Protein AF-A0A1F8T4K2-F1 (afdb_monomer)

pLDDT: mean 75.84, std 14.77, range [45.66, 96.44]

Solvent-accessible surface area (backbone atoms only — not comparable to full-atom values): 7819 Å² total; per-residue (Å²): 141,81,76,82,74,80,70,77,78,83,72,84,69,81,72,72,48,73,66,56,53,50,51,51,52,51,52,52,52,51,51,50,54,52,50,51,51,51,53,49,46,33,67,75,68,34,52,46,78,52,61,91,48,87,60,52,29,33,38,39,30,56,41,80,50,95,60,38,30,32,38,39,39,36,41,31,33,68,70,41,58,43,100,84,69,46,78,31,24,34,37,33,40,36,41,69,54,63,86,38,63,84,67,87,86,70,71,47,73,51,24,53,33,64,48,95,88,50,103,46,82,50,88,49,69,74,85,71,80,66,134

Mean predicted aligned error: 13.35 Å

Foldseek 3Di:
DDDPPPPPPDPPPPPCPPVNVVVVVVVVVVVVVVVVVVVVCQVVVQKDWDDPDPPFIWIKGFDDDPQWTWIKIKGKDQPDADPVRHRQKIKIKIDTDTPGHPDDDDIDIFMFGDDPPDPDGDGDDSVPSDD

Structure (mmCIF, N/CA/C/O backbone):
data_AF-A0A1F8T4K2-F1
#
_entry.id   AF-A0A1F8T4K2-F1
#
loop_
_atom_site.group_PDB
_atom_site.id
_atom_site.type_symbol
_atom_site.label_atom_id
_atom_site.label_alt_id
_atom_site.label_comp_id
_atom_site.label_asym_id
_atom_site.label_entity_id
_atom_site.label_seq_id
_atom_site.pdbx_PDB_ins_code
_atom_site.Cartn_x
_atom_site.Cartn_y
_atom_site.Cartn_z
_atom_site.occupancy
_atom_site.B_iso_or_equiv
_atom_site.auth_seq_id
_atom_site.auth_comp_id
_atom_site.auth_asym_id
_atom_site.auth_atom_id
_atom_site.pdbx_PDB_model_num
ATOM 1 N N . MET A 1 1 ? -5.422 -20.696 61.625 1.00 45.66 1 MET A N 1
ATOM 2 C CA . MET A 1 1 ? -4.119 -20.008 61.568 1.00 45.66 1 MET A CA 1
ATOM 3 C C . MET A 1 1 ? -3.795 -19.863 60.093 1.00 45.66 1 MET A C 1
ATOM 5 O O . MET A 1 1 ? -3.353 -20.820 59.480 1.00 45.66 1 MET A O 1
ATOM 9 N N . THR A 1 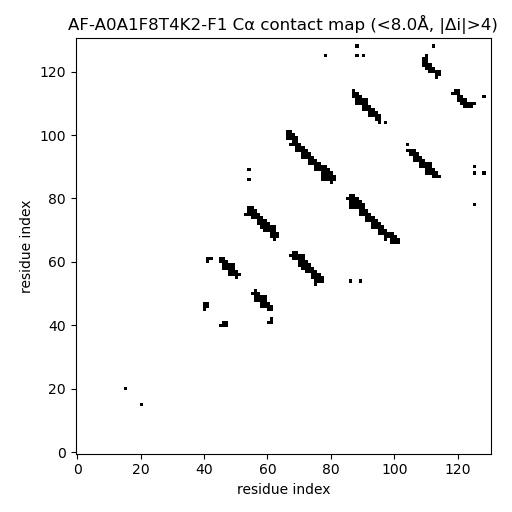2 ? -4.242 -18.762 59.494 1.00 59.19 2 THR A N 1
ATOM 10 C CA . THR A 1 2 ? -4.303 -18.563 58.038 1.00 59.19 2 THR A CA 1
ATOM 11 C C . THR A 1 2 ? -3.180 -17.624 57.610 1.00 59.19 2 THR A C 1
ATOM 13 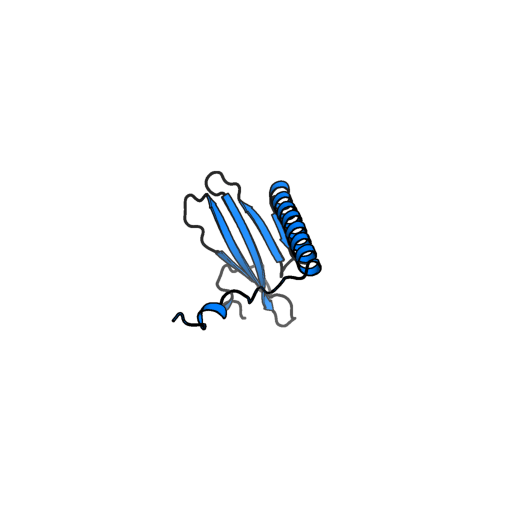O O . THR A 1 2 ? -2.933 -16.610 58.259 1.00 59.19 2 THR A O 1
ATOM 16 N N . ASP A 1 3 ? -2.482 -18.037 56.560 1.00 53.00 3 ASP A N 1
ATOM 17 C CA . ASP A 1 3 ? -1.195 -17.544 56.074 1.00 53.00 3 ASP A CA 1
ATOM 18 C C . ASP A 1 3 ? -1.285 -16.112 55.483 1.00 53.00 3 ASP A C 1
ATOM 20 O O . ASP A 1 3 ? -2.147 -15.862 54.635 1.00 53.00 3 ASP A O 1
ATOM 24 N N . PRO A 1 4 ? -0.438 -15.148 55.898 1.00 57.34 4 PRO A N 1
ATOM 25 C CA . PRO A 1 4 ? -0.463 -13.766 55.399 1.00 57.34 4 PRO A CA 1
ATOM 26 C C . PRO A 1 4 ? 0.152 -13.578 53.994 1.00 57.34 4 PRO A C 1
ATOM 28 O O . PRO A 1 4 ? 0.188 -12.456 53.487 1.00 57.34 4 PRO A O 1
ATOM 31 N N . SER A 1 5 ? 0.620 -14.642 53.338 1.00 56.25 5 SER A N 1
ATOM 32 C CA . SER A 1 5 ? 1.314 -14.574 52.039 1.00 56.25 5 SER A CA 1
ATOM 33 C C . SER A 1 5 ? 0.409 -14.352 50.812 1.00 56.25 5 SER A C 1
ATOM 35 O O . SER A 1 5 ? 0.910 -13.984 49.753 1.00 56.25 5 SER A O 1
ATOM 37 N N . ALA A 1 6 ? -0.91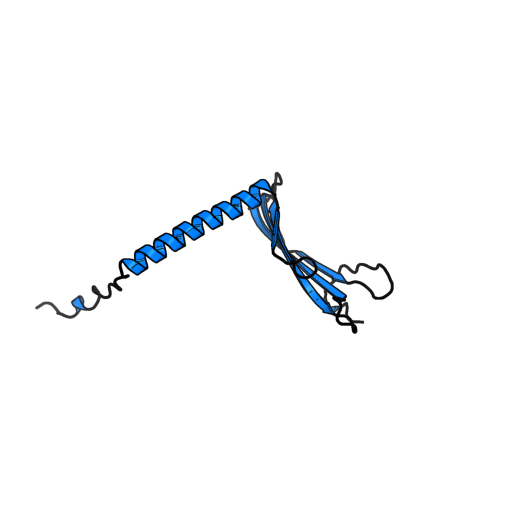9 -14.460 50.940 1.00 52.12 6 ALA A N 1
ATOM 38 C CA . ALA A 1 6 ? -1.857 -14.269 49.821 1.00 52.12 6 ALA A CA 1
ATOM 39 C C . ALA A 1 6 ? -2.136 -12.793 49.448 1.00 52.12 6 ALA A C 1
ATOM 41 O O . ALA A 1 6 ? -2.923 -12.521 48.542 1.00 52.12 6 ALA A O 1
ATOM 42 N N . GLN A 1 7 ? -1.533 -11.819 50.141 1.00 50.00 7 GLN A N 1
ATOM 43 C CA . GLN A 1 7 ? -1.790 -10.391 49.890 1.00 50.00 7 GLN A CA 1
ATOM 44 C C . GLN A 1 7 ? -0.817 -9.718 48.908 1.00 50.00 7 GLN A C 1
ATOM 46 O O . GLN A 1 7 ? -1.004 -8.541 48.594 1.00 50.00 7 GLN A O 1
ATOM 51 N N . SER A 1 8 ? 0.194 -10.422 48.386 1.00 49.56 8 SER A N 1
ATOM 52 C CA . SER A 1 8 ? 1.188 -9.803 47.493 1.00 49.56 8 SER A CA 1
ATOM 53 C C . SER A 1 8 ? 0.740 -9.667 46.029 1.00 49.56 8 SER A C 1
ATOM 55 O O . SER A 1 8 ? 1.345 -8.891 45.293 1.00 49.56 8 SER A O 1
ATOM 57 N N . GLU A 1 9 ? -0.338 -10.333 45.598 1.00 48.19 9 GLU A N 1
ATOM 58 C CA . GLU A 1 9 ? -0.662 -10.451 44.162 1.00 48.19 9 GLU A CA 1
ATOM 59 C C . GLU A 1 9 ? -1.698 -9.433 43.633 1.00 48.19 9 GLU A C 1
ATOM 61 O O . GLU A 1 9 ? -1.815 -9.222 42.430 1.00 48.19 9 GLU A O 1
ATOM 66 N N . VAL A 1 10 ? -2.447 -8.738 44.500 1.00 54.75 10 VAL A N 1
ATOM 67 C CA . VAL A 1 10 ? -3.661 -8.000 44.070 1.00 54.75 10 VAL A CA 1
ATOM 68 C C . VAL A 1 10 ? -3.426 -6.513 43.740 1.00 54.75 10 VAL A C 1
ATOM 70 O O . VAL A 1 10 ? -4.321 -5.845 43.216 1.00 54.75 10 VAL A O 1
ATOM 73 N N . ARG A 1 11 ? -2.245 -5.932 44.006 1.00 50.28 11 ARG A N 1
ATOM 74 C CA . ARG A 1 11 ? -2.097 -4.458 43.986 1.00 50.28 11 ARG A CA 1
ATOM 75 C C . ARG A 1 11 ? -0.943 -3.879 43.175 1.00 50.28 11 ARG A C 1
ATOM 77 O O . ARG A 1 11 ? -0.535 -2.755 43.439 1.00 50.28 11 ARG A O 1
ATOM 84 N N . GLN A 1 12 ? -0.517 -4.538 42.104 1.00 52.72 12 GLN A N 1
ATOM 85 C CA . GLN A 1 12 ? 0.106 -3.821 40.983 1.00 52.72 12 GLN A CA 1
ATOM 86 C C . GLN A 1 12 ? -0.971 -3.358 39.993 1.00 52.72 12 GLN A C 1
ATOM 88 O O . GLN A 1 12 ? -0.980 -3.700 38.816 1.00 52.72 12 GLN A O 1
ATOM 93 N N . ARG A 1 13 ? -1.901 -2.517 40.470 1.00 54.31 13 ARG A N 1
ATOM 94 C CA . ARG A 1 13 ? -2.616 -1.609 39.567 1.00 54.31 13 ARG A CA 1
ATOM 95 C C . ARG A 1 13 ? -1.599 -0.561 39.144 1.00 54.31 13 ARG A C 1
ATOM 97 O O . ARG A 1 13 ? -1.414 0.429 39.847 1.00 54.31 13 ARG A O 1
ATOM 104 N N . ALA A 1 14 ? -0.929 -0.791 38.018 1.00 59.38 14 ALA A N 1
ATOM 105 C CA . ALA A 1 14 ? -0.301 0.281 37.263 1.00 59.38 14 ALA A CA 1
ATOM 106 C C . ALA A 1 14 ? -1.418 1.272 36.897 1.00 59.38 14 ALA A C 1
ATOM 108 O O . ALA A 1 14 ? -2.142 1.095 35.920 1.00 59.38 14 ALA A O 1
ATOM 109 N N . GLY A 1 15 ? -1.662 2.236 37.784 1.00 60.75 15 GLY A N 1
ATOM 110 C CA . GLY A 1 15 ? -2.692 3.244 37.618 1.00 60.75 15 GLY A CA 1
ATOM 111 C C . GLY A 1 15 ? -2.285 4.136 36.464 1.00 60.75 15 GLY A C 1
ATOM 112 O O . GLY A 1 15 ? -1.465 5.033 36.636 1.00 60.75 15 GLY A O 1
ATOM 113 N N . ILE A 1 16 ? -2.833 3.861 35.283 1.00 66.06 16 ILE A N 1
ATOM 114 C CA . ILE A 1 16 ? -2.773 4.774 34.148 1.00 66.06 16 ILE A CA 1
ATOM 115 C C . ILE A 1 16 ? -3.309 6.112 34.660 1.00 66.06 16 ILE A C 1
ATOM 117 O O . ILE A 1 16 ? -4.442 6.186 35.142 1.00 66.06 16 ILE A O 1
ATOM 121 N N . SER A 1 17 ? -2.476 7.154 34.634 1.00 80.25 17 SER A N 1
ATOM 122 C CA . SER A 1 17 ? -2.915 8.479 35.058 1.00 80.25 17 SER A CA 1
ATOM 123 C C . SER A 1 17 ? -4.116 8.904 34.198 1.00 80.25 17 SER A C 1
ATOM 125 O O . SER A 1 17 ? -4.169 8.566 33.012 1.00 80.25 17 SER A O 1
ATOM 127 N N . PRO A 1 18 ? -5.094 9.646 34.744 1.00 78.62 18 PRO A N 1
ATOM 128 C CA . PRO A 1 18 ? -6.271 10.069 33.978 1.00 78.62 18 PRO A CA 1
ATOM 129 C C . PRO A 1 18 ? -5.890 10.832 32.697 1.00 78.62 18 PRO A C 1
ATOM 131 O O . PRO A 1 18 ? -6.566 10.723 31.676 1.00 78.62 18 PRO A O 1
ATOM 134 N N . PHE A 1 19 ? -4.752 11.531 32.718 1.00 80.56 19 PHE A N 1
ATOM 135 C CA . PHE A 1 19 ? -4.180 12.187 31.547 1.00 80.56 19 PHE A CA 1
ATOM 136 C C . PHE A 1 19 ? -3.699 11.192 30.478 1.00 80.56 19 PHE A C 1
ATOM 138 O O . PHE A 1 19 ? -4.017 11.354 29.302 1.00 80.56 19 PHE A O 1
ATOM 145 N N . ALA A 1 20 ? -2.992 10.128 30.876 1.00 85.12 20 ALA A N 1
ATOM 146 C CA . ALA A 1 20 ? -2.565 9.075 29.957 1.00 85.12 20 ALA A CA 1
ATOM 147 C C . ALA A 1 20 ? -3.761 8.319 29.354 1.00 85.12 20 ALA A C 1
ATOM 149 O O . ALA A 1 20 ? -3.760 8.031 28.161 1.00 85.12 20 ALA A O 1
ATOM 150 N N . GLY A 1 21 ? -4.816 8.067 30.137 1.00 87.50 21 GLY A N 1
ATOM 151 C CA . GLY A 1 21 ? -6.046 7.443 29.633 1.00 87.50 21 GLY A CA 1
ATOM 152 C C . GLY A 1 21 ? -6.771 8.300 28.588 1.00 87.50 21 GLY A C 1
ATOM 153 O O . GLY A 1 21 ? -7.223 7.783 27.562 1.00 87.50 21 GLY A O 1
ATOM 154 N N . CYS A 1 22 ? -6.828 9.618 28.810 1.00 92.25 22 CYS A N 1
ATOM 155 C CA . CYS A 1 22 ? -7.396 10.570 27.854 1.00 92.25 22 CYS A CA 1
ATOM 156 C C . CYS A 1 22 ? -6.586 10.613 26.550 1.00 92.25 22 CYS A C 1
ATOM 158 O O . CYS A 1 22 ? -7.152 10.470 25.466 1.00 92.25 22 CYS A O 1
ATOM 160 N N . LEU A 1 23 ? -5.256 10.719 26.654 1.00 94.19 23 LEU A N 1
ATOM 161 C CA . LEU A 1 23 ? -4.363 10.724 25.495 1.00 94.19 23 LEU A CA 1
ATOM 162 C C . LEU A 1 23 ? -4.509 9.440 24.668 1.00 94.19 23 LEU A C 1
ATOM 164 O O . LEU A 1 23 ? -4.655 9.510 23.451 1.00 94.19 23 LEU A O 1
ATOM 168 N N . ILE A 1 24 ? -4.518 8.273 25.319 1.00 93.44 24 ILE A N 1
ATOM 169 C CA . ILE A 1 24 ? -4.674 6.979 24.640 1.00 93.44 24 ILE A CA 1
ATOM 170 C C . ILE A 1 24 ? -6.017 6.918 23.908 1.00 93.44 24 ILE A C 1
ATOM 172 O O . ILE A 1 24 ? -6.056 6.543 22.739 1.00 93.44 24 ILE A O 1
ATOM 176 N N . SER A 1 25 ? -7.107 7.334 24.556 1.00 92.88 25 SER A N 1
ATOM 177 C CA . SER A 1 25 ? -8.440 7.336 23.938 1.00 92.88 25 SER A CA 1
ATOM 178 C C . SER A 1 25 ? -8.494 8.248 22.710 1.00 92.88 25 SER A C 1
ATOM 180 O O . SER A 1 25 ? -9.063 7.878 21.683 1.00 92.88 25 SER A O 1
ATOM 182 N N . LEU A 1 26 ? -7.854 9.417 22.789 1.00 95.50 26 LEU A N 1
ATOM 183 C CA . LEU A 1 26 ? -7.788 10.372 21.686 1.00 95.50 26 LEU A CA 1
ATOM 184 C C . LEU A 1 26 ? -6.946 9.829 20.524 1.00 95.50 26 LEU A C 1
ATOM 186 O O . LEU A 1 26 ? -7.365 9.923 19.373 1.00 95.50 26 LEU A O 1
ATOM 190 N N . LEU A 1 27 ? -5.809 9.191 20.818 1.00 95.69 27 LEU A N 1
ATOM 191 C CA . LEU A 1 27 ? -4.970 8.538 19.811 1.00 95.69 27 LEU A CA 1
ATOM 192 C C . LEU A 1 27 ? -5.702 7.387 19.115 1.00 95.69 27 LEU A C 1
ATOM 194 O O . LEU A 1 27 ? -5.647 7.286 17.892 1.00 95.69 27 LEU A O 1
ATOM 198 N N . ILE A 1 28 ? -6.423 6.555 19.870 1.00 95.69 28 ILE A N 1
ATOM 199 C CA . ILE A 1 28 ? -7.219 5.454 19.312 1.00 95.69 28 ILE A CA 1
ATOM 200 C C . ILE A 1 28 ? -8.340 6.003 18.424 1.00 95.69 28 ILE A C 1
ATOM 202 O O . ILE A 1 28 ? -8.522 5.526 17.303 1.00 95.69 28 ILE A O 1
ATOM 206 N N . GLY A 1 29 ? -9.061 7.030 18.885 1.00 95.56 29 GLY A N 1
ATOM 207 C CA . GLY A 1 29 ? -10.117 7.672 18.101 1.00 95.56 29 GLY A CA 1
ATOM 208 C C . GLY A 1 29 ? -9.586 8.282 16.803 1.00 95.56 29 GLY A C 1
ATOM 209 O O . GLY A 1 29 ? -10.125 8.018 15.726 1.00 95.56 29 GLY A O 1
ATOM 210 N N . ALA A 1 30 ? -8.487 9.033 16.884 1.00 95.12 30 ALA A N 1
ATOM 211 C CA . ALA A 1 30 ? -7.836 9.627 15.720 1.00 95.12 30 ALA A CA 1
ATOM 212 C C . ALA A 1 30 ? -7.345 8.561 14.726 1.00 95.12 30 ALA A C 1
ATOM 214 O O . ALA A 1 30 ? -7.575 8.692 13.523 1.00 95.12 30 ALA A O 1
ATOM 215 N N . ALA A 1 31 ? -6.733 7.478 15.217 1.00 94.75 31 ALA A N 1
ATOM 216 C CA . ALA A 1 31 ? -6.296 6.359 14.385 1.00 94.75 31 ALA A CA 1
ATOM 217 C C . ALA A 1 31 ? -7.476 5.661 13.688 1.00 94.75 31 ALA A C 1
ATOM 219 O O . ALA A 1 31 ? -7.381 5.325 12.507 1.00 94.75 31 ALA A O 1
ATOM 220 N N . GLY A 1 32 ? -8.605 5.491 14.384 1.00 96.44 32 GLY A N 1
ATOM 221 C CA . GLY A 1 32 ? -9.825 4.917 13.815 1.00 96.44 32 GLY A CA 1
ATOM 222 C C . GLY A 1 32 ? -10.396 5.759 12.672 1.00 96.44 32 GLY A C 1
ATOM 223 O O . GLY A 1 32 ? -10.661 5.233 11.591 1.00 96.44 32 GLY A O 1
ATOM 224 N N . VAL A 1 33 ? -10.520 7.075 12.876 1.00 95.31 33 VAL A N 1
ATOM 225 C CA . VAL A 1 33 ? -10.994 8.007 11.835 1.00 95.31 33 VAL A CA 1
ATOM 226 C C . VAL A 1 33 ? -10.041 8.030 10.639 1.00 95.31 33 VAL A C 1
ATOM 228 O O . VAL A 1 33 ? -10.494 7.978 9.494 1.00 95.31 33 VAL A O 1
ATOM 231 N N . ALA A 1 34 ? -8.729 8.051 10.883 1.00 92.44 34 ALA A N 1
ATOM 232 C CA . ALA A 1 34 ? -7.730 7.992 9.820 1.00 92.44 34 ALA A CA 1
ATOM 233 C C . ALA A 1 34 ? -7.845 6.693 9.005 1.00 92.44 34 ALA A C 1
ATOM 235 O O . ALA A 1 34 ? -7.858 6.736 7.775 1.00 92.44 34 ALA A O 1
ATOM 236 N N . CYS A 1 35 ? -7.997 5.549 9.679 1.00 90.50 35 CYS A N 1
ATOM 237 C CA . CYS A 1 35 ? -8.177 4.251 9.034 1.00 90.50 35 CYS A CA 1
ATOM 238 C C . CYS A 1 35 ? -9.436 4.226 8.153 1.00 90.50 35 CYS A C 1
ATOM 240 O O . CYS A 1 35 ? -9.365 3.855 6.980 1.00 90.50 35 CYS A O 1
ATOM 242 N N . LEU A 1 36 ? -10.569 4.710 8.676 1.00 91.81 36 LEU A N 1
ATOM 243 C CA . LEU A 1 36 ? -11.814 4.820 7.912 1.00 91.81 36 LEU A CA 1
ATOM 244 C C . LEU A 1 36 ? -11.639 5.709 6.671 1.00 91.81 36 LEU A C 1
ATOM 246 O O . LEU A 1 36 ? -12.097 5.356 5.585 1.00 91.81 36 LEU A O 1
ATOM 250 N N . GLY A 1 37 ? -10.936 6.835 6.817 1.00 89.06 37 GLY A N 1
ATOM 251 C CA . GLY A 1 37 ? -10.622 7.734 5.709 1.00 89.06 37 GLY A CA 1
ATOM 252 C C . GLY A 1 37 ? -9.810 7.051 4.607 1.00 89.06 37 GLY A C 1
ATOM 253 O O . GLY A 1 37 ? -10.140 7.189 3.429 1.00 89.06 37 GLY A O 1
ATOM 254 N N . VAL A 1 38 ? -8.792 6.267 4.971 1.00 85.75 38 VAL A N 1
ATOM 255 C CA . VAL A 1 38 ? -7.975 5.504 4.010 1.00 85.75 38 VAL A CA 1
ATOM 256 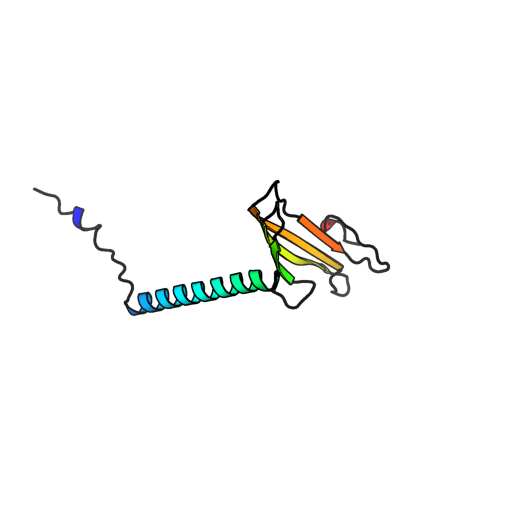C C . VAL A 1 38 ? -8.814 4.457 3.275 1.00 85.75 38 VAL A C 1
ATOM 258 O O . VAL A 1 38 ? -8.748 4.372 2.048 1.00 85.75 38 VAL A O 1
ATOM 261 N N . VAL A 1 39 ? -9.641 3.697 3.997 1.00 84.75 39 VAL A N 1
ATOM 262 C CA . VAL A 1 39 ? -10.531 2.685 3.399 1.00 84.75 39 VAL A CA 1
ATOM 263 C C . VAL A 1 39 ? -11.528 3.329 2.435 1.00 84.75 39 VAL A C 1
ATOM 265 O O . VAL A 1 39 ? -11.750 2.817 1.334 1.00 84.75 39 VAL A O 1
ATOM 268 N N . LEU A 1 40 ? -12.097 4.478 2.803 1.00 86.38 40 LEU A N 1
ATOM 269 C CA . LEU A 1 40 ? -13.011 5.217 1.937 1.00 86.38 40 LEU A CA 1
ATOM 270 C C . LEU A 1 40 ? -12.306 5.709 0.665 1.00 86.38 40 LEU A C 1
ATOM 272 O O . LEU A 1 40 ? -12.850 5.557 -0.427 1.00 86.38 40 LEU A O 1
ATOM 276 N N . GLN A 1 41 ? -11.084 6.237 0.777 1.00 83.25 41 GLN A N 1
ATOM 277 C CA . GLN A 1 41 ? -10.289 6.655 -0.384 1.00 83.25 41 GLN A CA 1
ATOM 278 C C . GLN A 1 41 ? -9.980 5.480 -1.319 1.00 83.25 41 GLN A C 1
ATOM 280 O O . GLN A 1 41 ? -10.182 5.607 -2.526 1.00 83.25 41 GLN A O 1
ATOM 285 N N . LEU A 1 42 ? -9.574 4.324 -0.777 1.00 83.44 42 LEU A N 1
ATOM 286 C CA . LEU A 1 42 ? -9.379 3.091 -1.556 1.00 83.44 42 LEU A CA 1
ATOM 287 C C . LEU A 1 42 ? -10.662 2.662 -2.267 1.00 83.44 42 LEU A C 1
ATOM 289 O O . LEU A 1 42 ? -10.626 2.245 -3.422 1.00 83.44 42 LEU A O 1
ATOM 293 N N . THR A 1 43 ? -11.803 2.791 -1.594 1.00 79.62 43 THR A N 1
ATOM 294 C CA . THR A 1 43 ? -13.098 2.404 -2.158 1.00 79.62 43 THR A CA 1
ATOM 295 C C . THR A 1 43 ? -13.506 3.329 -3.305 1.00 79.62 43 THR A C 1
ATOM 297 O O . THR A 1 43 ? -13.936 2.842 -4.352 1.00 79.62 43 THR A O 1
ATOM 300 N N . LEU A 1 44 ? -13.333 4.645 -3.140 1.00 82.12 44 LEU A N 1
ATOM 301 C CA . LEU A 1 44 ? -13.733 5.652 -4.127 1.00 82.12 44 LEU A CA 1
ATOM 302 C C . LEU A 1 44 ? -12.790 5.715 -5.333 1.00 82.12 44 LEU A C 1
ATOM 304 O O . LEU A 1 44 ? -13.258 5.732 -6.468 1.00 82.12 44 LEU A O 1
ATOM 308 N N . ARG A 1 45 ? -11.474 5.759 -5.100 1.00 83.06 45 ARG A N 1
ATOM 309 C CA . ARG A 1 45 ? -10.471 5.912 -6.169 1.00 83.06 45 ARG A CA 1
ATOM 310 C C . ARG A 1 45 ? -10.075 4.580 -6.794 1.00 83.06 45 ARG A C 1
ATOM 312 O O . ARG A 1 45 ? -9.724 4.536 -7.963 1.00 83.06 45 ARG A O 1
ATOM 319 N N . GLY A 1 46 ? -10.169 3.490 -6.038 1.00 79.38 46 GLY A N 1
ATOM 320 C CA . GLY A 1 46 ? -9.702 2.172 -6.457 1.00 79.38 46 GLY A CA 1
ATOM 321 C C . GLY A 1 46 ? -8.212 1.957 -6.202 1.00 79.38 46 GLY A C 1
ATOM 322 O O . GLY A 1 46 ? -7.826 0.819 -5.956 1.00 79.38 46 GLY A O 1
ATOM 323 N N . ASP A 1 47 ? -7.391 3.011 -6.181 1.00 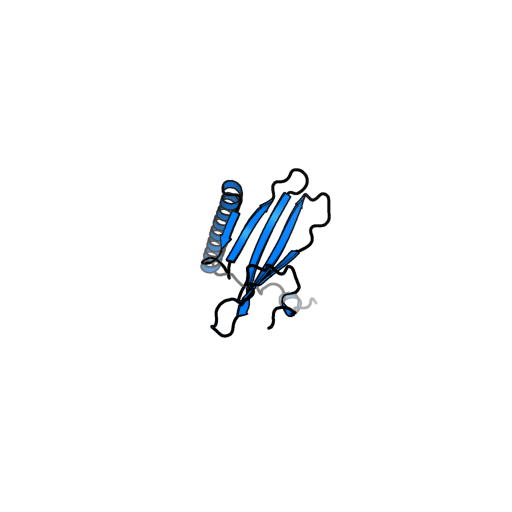83.19 47 ASP A N 1
ATOM 324 C CA . ASP A 1 47 ? -5.962 2.932 -5.893 1.00 83.19 47 ASP A CA 1
ATOM 325 C C . ASP A 1 47 ? -5.399 4.130 -5.105 1.00 83.19 47 ASP A C 1
ATOM 327 O O . ASP A 1 47 ? -5.928 5.243 -5.092 1.00 83.19 47 ASP A O 1
ATOM 331 N N . ILE A 1 48 ? -4.312 3.859 -4.384 1.00 82.94 48 ILE A N 1
ATOM 332 C CA . ILE A 1 48 ? -3.515 4.804 -3.608 1.00 82.94 48 ILE A CA 1
ATOM 333 C C . ILE A 1 48 ? -2.049 4.586 -3.970 1.00 82.94 48 ILE A C 1
ATOM 335 O O . ILE A 1 48 ? -1.534 3.471 -3.886 1.00 82.94 48 ILE A O 1
ATOM 339 N N . TYR A 1 49 ? -1.366 5.676 -4.307 1.00 81.19 49 TYR A N 1
ATOM 340 C CA . TYR A 1 49 ? 0.072 5.700 -4.537 1.00 81.19 49 TYR A CA 1
ATOM 341 C C . TYR A 1 49 ? 0.770 6.364 -3.350 1.00 81.19 49 TYR A C 1
ATOM 343 O O . TYR A 1 49 ? 0.393 7.445 -2.895 1.00 81.19 49 TYR A O 1
ATOM 351 N N . LEU A 1 50 ? 1.781 5.684 -2.833 1.00 79.44 50 LEU A N 1
ATOM 352 C CA . LEU A 1 50 ? 2.636 6.076 -1.725 1.00 79.44 50 LEU A CA 1
ATOM 353 C C . LEU A 1 50 ? 4.068 6.138 -2.269 1.00 79.44 50 LEU A C 1
ATOM 355 O O . LEU A 1 50 ? 4.728 5.113 -2.437 1.00 79.44 50 LEU A O 1
ATOM 359 N N . GLY A 1 51 ? 4.557 7.338 -2.576 1.00 73.12 51 GLY A N 1
ATOM 360 C CA . GLY A 1 51 ? 5.902 7.527 -3.124 1.00 73.12 51 GLY A CA 1
ATOM 361 C C . GLY A 1 51 ? 6.054 8.845 -3.873 1.00 73.12 51 GLY A C 1
ATOM 362 O O . GLY A 1 51 ? 5.085 9.572 -4.075 1.00 73.12 51 GLY A O 1
ATOM 363 N N . ARG A 1 52 ? 7.290 9.164 -4.276 1.00 66.12 52 ARG A N 1
ATOM 364 C CA . ARG A 1 52 ? 7.611 10.348 -5.101 1.00 66.12 52 ARG A CA 1
ATOM 365 C C . ARG A 1 52 ? 7.719 10.008 -6.599 1.00 66.12 52 ARG A C 1
ATOM 367 O O . ARG A 1 52 ? 8.361 10.746 -7.337 1.00 66.12 52 ARG A O 1
ATOM 374 N N . GLY A 1 53 ? 7.088 8.913 -7.026 1.00 64.50 53 GLY A N 1
ATOM 375 C CA . GLY A 1 53 ? 7.152 8.379 -8.388 1.00 64.50 53 GLY A CA 1
ATOM 376 C C . GLY A 1 53 ? 8.247 7.327 -8.593 1.00 64.50 53 GLY A C 1
ATOM 377 O O . GLY A 1 53 ? 9.082 7.080 -7.716 1.00 64.50 53 GLY A O 1
ATOM 378 N N . SER A 1 54 ? 8.206 6.691 -9.767 1.00 64.06 54 SER A N 1
ATOM 379 C CA . SER A 1 54 ? 9.152 5.660 -10.212 1.00 64.06 54 SER A CA 1
ATOM 380 C C . SER A 1 54 ? 10.614 6.098 -10.024 1.00 64.06 54 SER A C 1
ATOM 382 O O . SER A 1 54 ? 10.943 7.252 -10.312 1.00 64.06 54 SER A O 1
ATOM 384 N N . PRO A 1 55 ? 11.518 5.218 -9.547 1.00 67.06 55 PRO A N 1
ATOM 385 C CA . PRO A 1 55 ? 11.355 3.764 -9.373 1.00 67.06 55 PRO A CA 1
ATOM 386 C C . PRO A 1 55 ? 10.955 3.295 -7.963 1.00 67.06 55 PRO A C 1
ATOM 388 O O . PRO A 1 55 ? 10.717 2.105 -7.770 1.00 67.06 55 PRO A O 1
ATOM 391 N N . ASN A 1 56 ? 10.880 4.190 -6.971 1.00 75.44 56 ASN A N 1
ATOM 392 C CA . ASN A 1 56 ? 10.589 3.832 -5.575 1.00 75.44 56 ASN A CA 1
ATOM 393 C C . ASN A 1 56 ? 9.159 4.228 -5.206 1.00 75.44 56 ASN A C 1
ATOM 395 O O . ASN A 1 56 ? 8.916 5.245 -4.548 1.00 75.44 56 ASN A O 1
ATOM 399 N N . GLU A 1 57 ? 8.212 3.409 -5.644 1.00 83.25 57 GLU A N 1
ATOM 400 C CA . GLU A 1 57 ? 6.790 3.660 -5.464 1.00 83.25 57 GLU A CA 1
ATOM 401 C C . GLU A 1 57 ? 6.096 2.448 -4.850 1.00 83.25 57 GLU A C 1
ATOM 403 O O . GLU A 1 57 ? 6.359 1.298 -5.206 1.00 83.25 57 GLU A O 1
ATOM 408 N N . THR A 1 58 ? 5.217 2.716 -3.889 1.00 85.75 58 THR A N 1
ATOM 409 C CA . THR A 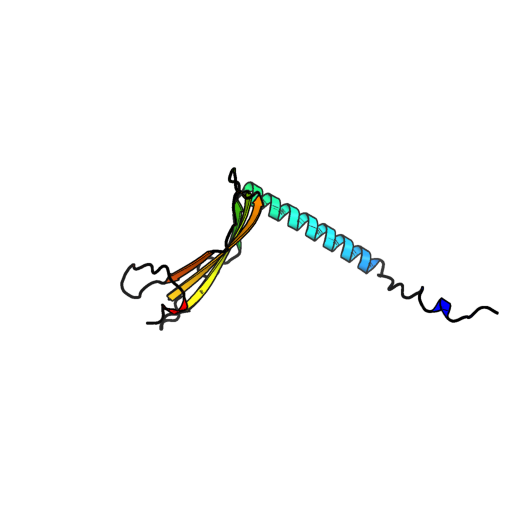1 58 ? 4.312 1.725 -3.317 1.00 85.75 58 THR A CA 1
ATOM 410 C C . THR A 1 58 ? 2.903 2.038 -3.780 1.00 85.75 58 THR A C 1
ATOM 412 O O . THR A 1 58 ? 2.394 3.126 -3.538 1.00 85.75 58 THR A O 1
ATOM 415 N N . ARG A 1 59 ? 2.245 1.084 -4.423 1.00 88.56 59 ARG A N 1
ATOM 416 C CA . ARG A 1 59 ? 0.863 1.208 -4.874 1.00 88.56 59 ARG A CA 1
ATOM 417 C C . ARG A 1 59 ? -0.006 0.225 -4.111 1.00 88.56 59 ARG A C 1
ATOM 419 O O . ARG A 1 59 ? 0.312 -0.958 -4.052 1.00 88.56 59 ARG A O 1
ATOM 426 N N . VAL A 1 60 ? -1.121 0.699 -3.578 1.00 88.88 60 VAL A N 1
ATOM 427 C CA . VAL A 1 60 ? -2.177 -0.134 -2.996 1.00 88.88 60 VAL A CA 1
ATOM 428 C C . VAL A 1 60 ? -3.426 0.045 -3.836 1.00 88.88 60 VAL A C 1
ATOM 430 O O . VAL A 1 60 ? -3.796 1.174 -4.130 1.00 88.88 60 VAL A O 1
ATOM 433 N N . TRP A 1 61 ? -4.093 -1.034 -4.220 1.00 90.25 61 TRP A N 1
ATOM 434 C CA . TRP A 1 61 ? -5.360 -0.947 -4.943 1.00 90.25 61 TRP A CA 1
ATOM 435 C C . TRP A 1 61 ? -6.354 -1.991 -4.467 1.00 90.25 61 TRP A C 1
ATOM 437 O O . TRP A 1 61 ? -5.995 -3.004 -3.869 1.00 90.25 61 TRP A O 1
ATOM 447 N N . LEU A 1 62 ? -7.625 -1.721 -4.734 1.00 89.06 62 LEU A N 1
ATOM 448 C CA . LEU A 1 62 ? -8.733 -2.594 -4.400 1.00 89.06 62 LEU A CA 1
ATOM 449 C C . LEU A 1 62 ? -9.053 -3.512 -5.584 1.00 89.06 62 LEU A C 1
ATOM 451 O O . LEU A 1 62 ? -9.271 -3.051 -6.703 1.00 89.06 62 LEU A O 1
ATOM 455 N N . ILE A 1 63 ? -9.125 -4.812 -5.320 1.00 87.38 63 ILE A N 1
ATOM 456 C CA . ILE A 1 63 ? -9.517 -5.842 -6.283 1.00 87.38 63 ILE A CA 1
ATOM 457 C C . ILE A 1 63 ? -11.008 -6.107 -6.073 1.00 87.38 63 ILE A C 1
ATOM 459 O O . ILE A 1 63 ? -11.433 -6.441 -4.965 1.00 87.38 63 ILE A O 1
ATOM 463 N N . ARG A 1 64 ? -11.812 -5.897 -7.121 1.00 87.19 64 ARG A N 1
ATOM 464 C CA . ARG A 1 64 ? -13.286 -5.977 -7.092 1.00 87.19 64 ARG A CA 1
ATOM 465 C C . ARG A 1 64 ? -13.842 -6.904 -8.175 1.00 87.19 64 ARG A C 1
ATOM 467 O O . ARG A 1 64 ? -14.941 -6.682 -8.678 1.00 87.19 64 ARG A O 1
ATOM 474 N N . GLU A 1 65 ? -13.080 -7.917 -8.564 1.00 84.88 65 GLU A N 1
ATOM 475 C CA . GLU A 1 65 ? -13.558 -8.924 -9.504 1.00 84.88 65 GLU A CA 1
ATOM 476 C C . GLU A 1 65 ? -14.631 -9.814 -8.869 1.00 84.88 65 GLU A C 1
ATOM 478 O O . GLU A 1 65 ? -14.747 -9.947 -7.648 1.00 84.88 65 GLU A O 1
ATOM 483 N N . TYR A 1 66 ? -15.465 -10.418 -9.718 1.00 81.38 66 TYR A N 1
ATOM 484 C CA . TYR A 1 66 ? -16.581 -11.236 -9.251 1.00 81.38 66 TYR A CA 1
ATOM 485 C C . TYR A 1 66 ? -16.098 -12.437 -8.432 1.00 81.38 66 TYR A C 1
ATOM 487 O O . TYR A 1 66 ? -16.678 -12.749 -7.394 1.00 81.38 66 TYR A O 1
ATOM 495 N N . SER A 1 67 ? -15.033 -13.112 -8.861 1.00 84.81 67 SER A N 1
ATOM 496 C CA . SER A 1 67 ? -14.478 -14.246 -8.123 1.00 84.81 67 SER A CA 1
ATOM 497 C C . SER A 1 67 ? -13.392 -13.852 -7.120 1.00 84.81 67 SER A C 1
ATOM 499 O O . SER A 1 67 ? -13.259 -14.518 -6.095 1.00 84.81 67 SER A O 1
ATOM 501 N N . ASN A 1 68 ? -12.705 -12.728 -7.346 1.00 85.19 68 ASN A N 1
ATOM 502 C CA . ASN A 1 68 ? -11.575 -12.275 -6.541 1.00 85.19 68 ASN A CA 1
ATOM 503 C C . ASN A 1 68 ? -11.834 -10.885 -5.951 1.00 85.19 68 ASN A C 1
ATOM 505 O O . ASN A 1 68 ? -11.940 -9.895 -6.673 1.00 85.19 68 ASN A O 1
ATOM 509 N N . GLN A 1 69 ? -11.915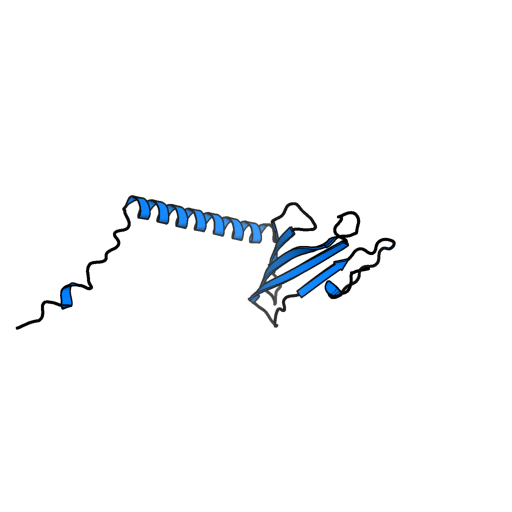 -10.801 -4.622 1.00 88.94 69 GLN A N 1
ATOM 510 C CA . GLN A 1 69 ? -11.992 -9.531 -3.904 1.00 88.94 69 GLN A CA 1
ATOM 511 C C . GLN A 1 69 ? -10.896 -9.434 -2.857 1.00 88.94 69 GLN A C 1
ATOM 513 O O . GLN A 1 69 ? -10.658 -10.365 -2.080 1.00 88.94 69 GLN A O 1
ATOM 518 N N . GLY A 1 70 ? -10.234 -8.285 -2.832 1.00 88.94 70 GLY A N 1
ATOM 519 C CA . GLY A 1 70 ? -9.049 -8.122 -2.016 1.00 88.94 70 GLY A CA 1
ATOM 520 C C . GLY A 1 70 ? -8.370 -6.775 -2.141 1.00 88.94 70 GLY A C 1
ATOM 521 O O . GLY A 1 70 ? -8.895 -5.825 -2.721 1.00 88.94 70 GLY A O 1
ATOM 522 N N . LEU A 1 71 ? -7.152 -6.731 -1.622 1.00 89.38 71 LEU A N 1
ATOM 523 C CA . LEU A 1 71 ? -6.202 -5.648 -1.810 1.00 89.38 71 LEU A CA 1
ATOM 524 C C . LEU A 1 71 ? -4.984 -6.168 -2.568 1.00 89.38 71 LEU A C 1
ATOM 526 O O . LEU A 1 71 ? -4.426 -7.214 -2.226 1.00 89.38 71 LEU A O 1
ATOM 530 N N . GLY A 1 72 ? -4.564 -5.416 -3.577 1.00 89.94 72 GLY A N 1
ATOM 531 C CA . GLY A 1 72 ? -3.257 -5.547 -4.200 1.00 89.94 72 GLY A CA 1
ATOM 532 C C . GLY A 1 72 ? -2.288 -4.532 -3.607 1.00 89.94 72 GLY A C 1
ATOM 533 O O . GLY A 1 72 ? -2.650 -3.382 -3.361 1.00 89.94 72 GLY A O 1
ATOM 534 N N . LEU A 1 73 ? -1.058 -4.965 -3.365 1.00 89.62 73 LEU A N 1
ATOM 535 C CA . LEU A 1 73 ? 0.057 -4.131 -2.936 1.00 89.62 73 LEU A CA 1
ATOM 536 C C . LEU A 1 73 ? 1.213 -4.368 -3.903 1.00 89.62 73 LEU A C 1
ATOM 538 O O . LEU A 1 73 ? 1.714 -5.484 -3.977 1.00 89.62 73 LEU A O 1
ATOM 542 N N . SER A 1 74 ? 1.661 -3.329 -4.597 1.00 87.88 74 SER A N 1
ATOM 543 C CA . SER A 1 74 ? 2.879 -3.343 -5.404 1.00 87.88 74 SER A CA 1
ATOM 544 C C . SER A 1 74 ? 3.919 -2.448 -4.753 1.00 87.88 74 SER A C 1
ATOM 546 O O . SER A 1 74 ? 3.612 -1.327 -4.355 1.00 87.88 74 SER A O 1
ATOM 548 N N . THR A 1 75 ? 5.144 -2.937 -4.636 1.00 87.00 75 THR A N 1
ATOM 549 C CA . THR A 1 75 ? 6.291 -2.156 -4.172 1.00 87.00 75 THR A CA 1
ATOM 550 C C . THR A 1 75 ? 7.400 -2.262 -5.199 1.00 87.00 75 THR A C 1
ATOM 552 O O . THR A 1 75 ? 7.859 -3.375 -5.462 1.00 87.00 75 THR A O 1
ATOM 555 N N . SER A 1 76 ? 7.847 -1.129 -5.725 1.00 86.00 76 SER A N 1
ATOM 556 C CA . SER A 1 76 ? 8.968 -1.046 -6.661 1.00 86.00 76 SER A CA 1
ATOM 557 C C . SER A 1 76 ? 10.210 -0.505 -5.959 1.00 86.00 76 SER A C 1
ATOM 559 O O . SER A 1 76 ? 10.117 0.402 -5.126 1.00 86.00 76 SER A O 1
ATOM 561 N N . ARG A 1 77 ? 11.371 -1.085 -6.265 1.00 82.00 77 ARG A N 1
ATOM 562 C CA . ARG A 1 77 ? 12.674 -0.654 -5.753 1.00 82.00 77 ARG A CA 1
ATOM 563 C C . ARG A 1 77 ? 13.750 -0.795 -6.818 1.00 82.00 77 ARG A C 1
ATOM 565 O O . ARG A 1 77 ? 13.719 -1.726 -7.613 1.00 82.00 77 ARG A O 1
ATOM 572 N N . VAL A 1 78 ? 14.750 0.079 -6.792 1.00 83.38 78 VAL A N 1
ATOM 573 C CA . VAL A 1 78 ? 15.947 -0.092 -7.632 1.00 83.38 78 VAL A CA 1
ATOM 574 C C . VAL A 1 78 ? 16.732 -1.314 -7.154 1.00 83.38 78 VAL A C 1
ATOM 576 O O . VAL A 1 78 ? 17.147 -1.355 -5.996 1.00 83.38 78 VAL A O 1
ATOM 579 N N . ALA A 1 79 ? 16.929 -2.291 -8.037 1.00 80.44 79 ALA A N 1
ATOM 580 C CA . ALA A 1 79 ? 17.730 -3.483 -7.770 1.00 80.44 79 ALA A CA 1
ATOM 581 C C . ALA A 1 79 ? 19.212 -3.238 -8.080 1.00 80.44 79 ALA A C 1
ATOM 583 O O . ALA A 1 79 ? 20.074 -3.527 -7.253 1.00 80.44 79 ALA A O 1
ATOM 584 N N . THR A 1 80 ? 19.501 -2.644 -9.239 1.00 75.06 80 THR A N 1
ATOM 585 C CA . THR A 1 80 ? 20.859 -2.297 -9.679 1.00 75.06 80 THR A CA 1
ATOM 586 C C . THR A 1 80 ? 20.886 -0.913 -10.319 1.00 75.06 80 THR A C 1
ATOM 588 O O . THR A 1 80 ? 19.883 -0.415 -10.839 1.00 75.06 80 THR A O 1
ATOM 591 N N . ARG A 1 81 ? 22.051 -0.266 -10.253 1.00 74.50 81 ARG A N 1
ATOM 592 C CA . ARG A 1 81 ? 22.337 0.999 -10.935 1.00 74.50 81 ARG A CA 1
ATOM 593 C C . ARG A 1 81 ? 23.421 0.779 -11.982 1.00 74.50 81 ARG A C 1
ATOM 595 O O . ARG A 1 81 ? 24.279 -0.078 -11.789 1.00 74.50 81 ARG A O 1
ATOM 602 N N . ASP A 1 82 ? 23.369 1.542 -13.064 1.00 72.56 82 ASP A N 1
ATOM 603 C CA . ASP A 1 82 ? 24.411 1.543 -14.085 1.00 72.56 82 ASP A CA 1
ATOM 604 C C . ASP A 1 82 ? 25.685 2.259 -13.591 1.00 72.56 82 ASP A C 1
ATOM 606 O O . ASP A 1 82 ? 25.721 2.849 -12.505 1.00 72.56 82 ASP A O 1
ATOM 610 N N . GLY A 1 83 ? 26.744 2.234 -14.406 1.00 67.00 83 GLY A N 1
ATOM 611 C CA . GLY A 1 83 ? 28.003 2.927 -14.107 1.00 67.00 83 GLY A CA 1
ATOM 612 C C . GLY A 1 83 ? 27.883 4.457 -14.006 1.00 67.00 83 GLY A C 1
ATOM 613 O O . GLY A 1 83 ? 28.797 5.096 -13.490 1.00 67.00 83 GLY A O 1
ATOM 614 N N . GLY A 1 84 ? 26.767 5.041 -14.461 1.00 69.25 84 GLY A N 1
ATOM 615 C CA . GLY A 1 84 ? 26.431 6.463 -14.330 1.00 69.25 84 GLY A CA 1
ATOM 616 C C . GLY A 1 84 ? 25.578 6.791 -13.096 1.00 69.25 84 GLY A C 1
ATOM 617 O O . GLY A 1 84 ? 25.302 7.961 -12.831 1.00 69.25 84 GLY A O 1
ATOM 618 N N . GLY A 1 85 ? 25.173 5.784 -12.316 1.00 68.12 85 GLY A N 1
ATOM 619 C CA . GLY A 1 85 ? 24.336 5.940 -11.128 1.00 68.12 85 GLY A CA 1
ATOM 620 C C . GLY A 1 85 ? 22.827 6.011 -11.400 1.00 68.12 85 GLY A C 1
ATOM 621 O O . GLY A 1 85 ? 22.063 6.243 -10.451 1.00 68.12 85 GLY A O 1
ATOM 622 N N . HIS A 1 86 ? 22.379 5.788 -12.637 1.00 69.75 86 HIS A N 1
ATOM 623 C CA . HIS A 1 86 ? 20.968 5.669 -13.013 1.00 69.75 86 HIS A CA 1
ATOM 624 C C . HIS A 1 86 ? 20.432 4.264 -12.694 1.00 69.75 86 HIS A C 1
ATOM 626 O O . HIS A 1 86 ? 21.205 3.309 -12.658 1.00 69.75 86 HIS A O 1
ATOM 632 N N . PRO A 1 87 ? 19.129 4.098 -12.404 1.00 68.88 87 PRO A N 1
ATOM 633 C CA . PRO A 1 87 ? 18.550 2.774 -12.174 1.00 68.88 87 PRO A CA 1
ATOM 634 C C . PRO A 1 87 ? 18.637 1.930 -13.455 1.00 68.88 87 PRO A C 1
ATOM 636 O O . PRO A 1 87 ? 18.011 2.272 -14.449 1.00 68.88 87 PRO A O 1
ATOM 639 N N . ALA A 1 88 ? 19.409 0.842 -13.414 1.00 73.88 88 ALA A N 1
ATOM 640 C CA . ALA A 1 88 ? 19.546 -0.105 -14.523 1.00 73.88 88 ALA A CA 1
ATOM 641 C C . ALA A 1 88 ? 18.465 -1.190 -14.464 1.00 73.88 88 ALA A C 1
ATOM 643 O O . ALA A 1 88 ? 17.950 -1.608 -15.497 1.00 73.88 88 ALA A O 1
ATOM 644 N N . CYS A 1 89 ? 18.096 -1.604 -13.246 1.00 78.31 89 CYS A N 1
ATOM 645 C CA . CYS A 1 89 ? 16.995 -2.527 -12.999 1.00 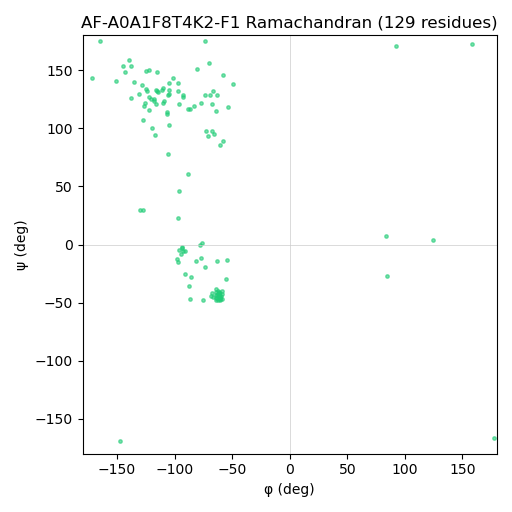78.31 89 CYS A CA 1
ATOM 646 C C . CYS A 1 89 ? 16.114 -2.070 -11.846 1.00 78.31 89 CYS A C 1
ATOM 648 O O . CYS A 1 89 ? 16.601 -1.654 -10.786 1.00 78.31 89 CYS A O 1
ATOM 650 N N . VAL A 1 90 ? 14.809 -2.243 -12.024 1.00 82.38 90 VAL A N 1
ATOM 651 C CA . VAL A 1 90 ? 13.776 -2.007 -11.020 1.00 82.38 90 VAL A CA 1
ATOM 652 C C . VAL A 1 90 ? 13.090 -3.332 -10.713 1.00 82.38 90 VAL A C 1
ATOM 654 O O . VAL A 1 90 ? 12.537 -3.982 -11.590 1.00 82.38 90 VAL A O 1
ATOM 657 N N . GLU A 1 91 ? 13.131 -3.741 -9.451 1.00 83.31 91 GLU A N 1
ATOM 658 C CA . GLU A 1 91 ? 12.387 -4.892 -8.955 1.00 83.31 91 GLU A CA 1
ATOM 659 C C . GLU A 1 91 ? 11.042 -4.430 -8.410 1.00 83.31 91 GLU A C 1
ATOM 661 O O . GLU A 1 91 ? 10.980 -3.595 -7.501 1.00 83.31 91 GLU A O 1
ATOM 666 N N . SER A 1 92 ? 9.971 -5.038 -8.896 1.00 86.25 92 SER A N 1
ATOM 667 C CA . SER A 1 92 ? 8.618 -4.798 -8.427 1.00 86.25 92 SER A CA 1
ATOM 668 C C . SER A 1 92 ? 8.032 -6.072 -7.837 1.00 86.25 92 SER A C 1
ATOM 670 O O . SER A 1 92 ? 7.984 -7.131 -8.462 1.00 86.25 92 SER A O 1
ATOM 672 N N . ARG A 1 93 ? 7.572 -5.972 -6.591 1.00 87.25 93 ARG A N 1
ATOM 673 C CA . ARG A 1 93 ? 6.933 -7.066 -5.855 1.00 87.25 93 ARG A CA 1
ATOM 674 C C . ARG A 1 93 ? 5.462 -6.766 -5.678 1.00 87.25 93 ARG A C 1
ATOM 676 O O . ARG A 1 93 ? 5.117 -5.773 -5.043 1.00 87.25 93 ARG A O 1
ATOM 683 N N . ILE A 1 94 ? 4.620 -7.661 -6.171 1.00 88.81 94 ILE A N 1
ATOM 684 C CA . ILE A 1 94 ? 3.175 -7.617 -6.012 1.00 88.81 94 ILE A CA 1
ATOM 685 C C . ILE A 1 94 ? 2.743 -8.675 -4.998 1.00 88.81 94 ILE A C 1
ATOM 687 O O . ILE A 1 94 ? 3.084 -9.855 -5.105 1.00 88.81 94 ILE A O 1
ATOM 691 N N . ARG A 1 95 ? 1.961 -8.252 -4.010 1.00 89.62 95 ARG A N 1
ATOM 692 C CA . ARG A 1 95 ? 1.294 -9.118 -3.041 1.00 89.62 95 ARG A CA 1
ATOM 693 C C . ARG A 1 95 ? -0.205 -8.890 -3.086 1.00 89.62 95 ARG A C 1
ATOM 695 O O . ARG A 1 95 ? -0.667 -7.779 -3.333 1.00 89.62 95 ARG A O 1
ATOM 702 N N . PHE A 1 96 ? -0.940 -9.945 -2.768 1.00 89.56 96 PHE A N 1
ATOM 703 C CA . PHE A 1 96 ? -2.392 -9.940 -2.740 1.00 89.56 96 PHE A CA 1
ATOM 704 C C . PHE A 1 96 ? -2.880 -10.376 -1.363 1.00 89.56 96 PHE A C 1
ATOM 706 O O . PHE A 1 96 ? -2.415 -11.379 -0.823 1.00 89.56 96 PHE A O 1
ATOM 713 N N . ILE A 1 97 ? -3.818 -9.618 -0.804 1.00 88.94 97 ILE A N 1
ATOM 714 C CA . ILE A 1 97 ? -4.557 -9.973 0.407 1.00 88.94 97 ILE A CA 1
ATOM 715 C C . ILE A 1 97 ? -6.016 -10.096 -0.019 1.00 88.94 97 ILE A C 1
ATOM 717 O O . ILE A 1 97 ? -6.724 -9.095 -0.118 1.00 88.94 97 ILE A O 1
ATOM 721 N N . LEU A 1 98 ? -6.441 -11.315 -0.343 1.00 89.31 98 LEU A N 1
ATOM 722 C CA . LEU A 1 98 ? -7.801 -11.594 -0.797 1.00 89.31 98 LEU A CA 1
ATOM 723 C C . LEU A 1 98 ? -8.656 -12.092 0.372 1.00 89.31 98 LEU A C 1
ATOM 725 O O . LEU A 1 98 ? -8.245 -12.996 1.096 1.00 89.31 98 LEU A O 1
ATOM 729 N N . TRP A 1 99 ? -9.853 -11.529 0.538 1.00 89.12 99 TRP A N 1
ATOM 730 C CA . TRP A 1 99 ? -10.879 -12.059 1.455 1.00 89.12 99 TRP A CA 1
ATOM 731 C C . TRP A 1 99 ? -11.926 -12.908 0.729 1.00 89.12 99 TRP A C 1
ATOM 733 O O . TRP A 1 99 ? -12.700 -13.618 1.366 1.00 89.12 99 TRP A O 1
ATOM 743 N N . ARG A 1 100 ? -11.951 -12.851 -0.603 1.00 88.62 100 ARG A N 1
ATOM 744 C CA . ARG A 1 100 ? -12.728 -13.741 -1.465 1.00 88.62 100 ARG A CA 1
ATOM 745 C C . ARG A 1 100 ? -11.848 -14.125 -2.645 1.00 88.62 100 ARG A C 1
ATOM 747 O O . ARG A 1 100 ? -11.303 -13.238 -3.295 1.00 88.62 100 ARG A O 1
ATOM 754 N N . SER A 1 101 ? -11.694 -15.422 -2.883 1.00 87.81 101 SER A N 1
ATOM 755 C CA . SER A 1 101 ? -10.851 -15.956 -3.950 1.00 87.81 101 SER A CA 1
ATOM 756 C C . SER A 1 101 ? -11.394 -17.295 -4.436 1.00 87.81 101 SER A C 1
ATOM 758 O O . SER A 1 101 ? -11.833 -18.102 -3.614 1.00 87.81 101 SER A O 1
ATOM 760 N N . ASP A 1 102 ? -11.349 -17.537 -5.745 1.00 84.00 102 ASP A N 1
ATOM 761 C CA . ASP A 1 102 ? -11.633 -18.838 -6.371 1.00 84.00 102 ASP A CA 1
ATOM 762 C C . ASP A 1 102 ? -10.376 -19.712 -6.545 1.00 84.00 102 ASP A C 1
ATOM 764 O O . ASP A 1 102 ? -10.480 -20.881 -6.916 1.00 84.00 102 ASP A O 1
ATOM 768 N N . GLY A 1 103 ? -9.194 -19.177 -6.224 1.00 80.62 103 GLY A N 1
ATOM 769 C CA . GLY A 1 103 ? -7.920 -19.887 -6.316 1.00 80.62 103 GLY A CA 1
ATOM 770 C C . GLY A 1 103 ? -6.894 -19.466 -5.263 1.00 80.62 103 GLY A C 1
ATOM 771 O O . GLY A 1 103 ? -7.192 -18.761 -4.296 1.00 80.62 103 GLY A O 1
ATOM 772 N N . SER A 1 104 ? -5.648 -19.909 -5.439 1.00 69.19 104 SER A N 1
ATOM 773 C CA . SER A 1 104 ? -4.523 -19.442 -4.626 1.00 69.19 104 SER A CA 1
ATOM 774 C C . SER A 1 104 ? -3.909 -18.193 -5.258 1.00 69.19 104 SER A C 1
ATOM 776 O O . SER A 1 104 ? -3.347 -18.275 -6.351 1.00 69.19 104 SER A O 1
ATOM 778 N N . ALA A 1 105 ? -3.960 -17.055 -4.570 1.00 70.38 105 ALA A N 1
ATOM 779 C CA . ALA A 1 105 ? -3.202 -15.881 -4.985 1.00 70.38 105 ALA A CA 1
ATOM 780 C C . ALA A 1 105 ? -1.730 -16.049 -4.592 1.00 70.38 105 ALA A C 1
ATOM 782 O O . ALA A 1 105 ? -1.412 -16.227 -3.416 1.00 70.38 105 ALA A O 1
ATOM 783 N N . GLN A 1 106 ? -0.831 -15.997 -5.573 1.00 75.62 106 GLN A N 1
ATOM 784 C CA . GLN A 1 106 ? 0.610 -16.051 -5.338 1.00 75.62 106 GLN A CA 1
ATOM 785 C C . GLN A 1 106 ? 1.206 -14.650 -5.435 1.00 75.62 106 GLN A C 1
ATOM 787 O O . GLN A 1 106 ? 0.774 -13.831 -6.246 1.00 75.62 106 GLN A O 1
ATOM 792 N N . ALA A 1 107 ? 2.196 -14.364 -4.591 1.00 80.31 107 ALA A N 1
ATOM 793 C CA . ALA A 1 107 ? 2.978 -13.146 -4.731 1.00 80.31 107 ALA A CA 1
ATOM 794 C C . ALA A 1 107 ? 3.799 -13.227 -6.023 1.00 80.31 107 ALA A C 1
ATOM 796 O O . ALA A 1 107 ? 4.458 -14.235 -6.277 1.00 80.31 107 ALA A O 1
ATOM 797 N N . ILE A 1 108 ? 3.770 -12.162 -6.817 1.00 82.62 108 ILE A N 1
ATOM 798 C CA . ILE A 1 108 ? 4.481 -12.083 -8.094 1.00 82.62 108 ILE A CA 1
ATOM 799 C C . ILE A 1 108 ? 5.621 -11.091 -7.920 1.00 82.62 108 ILE A C 1
ATOM 801 O O . ILE A 1 108 ? 5.446 -10.025 -7.335 1.00 82.62 108 ILE A O 1
ATOM 805 N N . THR A 1 109 ? 6.805 -11.440 -8.401 1.00 81.69 109 THR A N 1
ATOM 806 C CA . THR A 1 109 ? 7.942 -10.519 -8.465 1.00 81.69 109 THR A CA 1
ATOM 807 C C . THR A 1 109 ? 8.380 -10.435 -9.913 1.00 81.69 109 THR A C 1
ATOM 809 O O . THR A 1 109 ? 8.604 -11.475 -10.529 1.00 81.69 109 THR A O 1
ATOM 812 N N . TYR A 1 110 ? 8.469 -9.221 -10.445 1.00 78.00 110 TYR A N 1
ATOM 813 C CA . TYR A 1 110 ? 8.974 -8.959 -11.787 1.00 78.00 110 TYR A CA 1
ATOM 814 C C . TYR A 1 110 ? 10.115 -7.946 -11.711 1.00 78.00 110 TYR A C 1
ATOM 816 O O . TYR A 1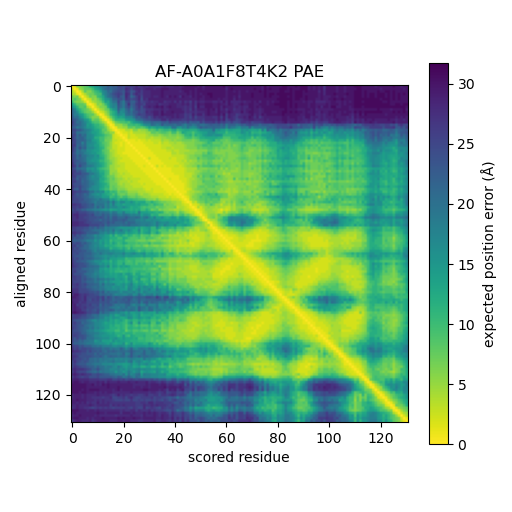 110 ? 10.168 -7.119 -10.797 1.00 78.00 110 TYR A O 1
ATOM 824 N N . CYS A 1 111 ? 11.053 -8.054 -12.640 1.00 79.31 111 CYS A N 1
ATOM 825 C CA . CYS A 1 111 ? 12.206 -7.173 -12.738 1.00 79.31 111 CYS A CA 1
ATOM 826 C C . CYS A 1 111 ? 12.157 -6.508 -14.106 1.00 79.31 111 CYS A C 1
ATOM 828 O O . CYS A 1 111 ? 12.090 -7.204 -15.111 1.00 79.31 111 CYS A O 1
ATOM 830 N N . ASP A 1 112 ? 12.187 -5.182 -14.128 1.00 77.25 112 ASP A N 1
ATOM 831 C CA . ASP A 1 112 ? 12.275 -4.400 -15.353 1.00 77.25 112 ASP A CA 1
ATOM 832 C C . ASP A 1 112 ? 13.685 -3.817 -15.456 1.00 77.25 112 ASP A C 1
ATOM 834 O O . ASP A 1 112 ? 14.094 -3.005 -14.621 1.00 77.25 112 ASP A O 1
ATOM 838 N N . CYS A 1 113 ? 14.453 -4.293 -16.432 1.00 76.44 113 CYS A N 1
ATOM 839 C CA . CYS A 1 113 ? 15.839 -3.903 -16.654 1.00 76.44 113 CYS A CA 1
ATOM 840 C C . CYS A 1 113 ? 15.980 -3.245 -18.022 1.00 76.44 113 CYS A C 1
ATOM 842 O O . CYS A 1 113 ? 15.678 -3.864 -19.041 1.00 76.44 113 CYS A O 1
ATOM 844 N N . SER A 1 114 ? 16.490 -2.017 -18.052 1.00 66.62 114 SER A N 1
ATOM 845 C CA . SER A 1 114 ? 16.792 -1.313 -19.295 1.00 66.62 114 SER A CA 1
ATOM 846 C C . SER A 1 114 ? 18.196 -1.684 -19.771 1.00 66.62 114 SER A C 1
ATOM 848 O O . SER A 1 114 ? 19.178 -1.372 -19.093 1.00 66.62 114 SER A O 1
ATOM 850 N N . LEU A 1 115 ? 18.314 -2.321 -20.938 1.00 60.34 115 LEU A N 1
ATOM 851 C CA . LEU A 1 115 ? 19.614 -2.548 -21.570 1.00 60.34 115 LEU A CA 1
ATOM 852 C C . LEU A 1 115 ? 20.151 -1.234 -22.146 1.00 60.34 115 LEU A C 1
ATOM 854 O O . LEU A 1 115 ? 19.485 -0.549 -22.925 1.00 60.34 115 LEU A O 1
ATOM 858 N N . THR A 1 116 ? 21.388 -0.891 -21.797 1.00 53.25 116 THR A N 1
ATOM 859 C CA . THR A 1 116 ? 22.101 0.249 -22.375 1.00 53.25 116 THR A CA 1
ATOM 860 C C . THR A 1 116 ? 22.360 -0.033 -23.860 1.00 53.25 116 THR A C 1
ATOM 862 O O . THR A 1 116 ? 23.318 -0.716 -24.209 1.00 53.25 116 THR A O 1
ATOM 865 N N . GLY A 1 117 ? 21.482 0.449 -24.746 1.00 53.09 117 GLY A N 1
ATOM 866 C CA . GLY A 1 117 ? 21.653 0.347 -26.204 1.00 53.09 117 GLY A CA 1
ATOM 867 C C . GLY A 1 117 ? 20.522 -0.325 -26.991 1.00 53.09 117 GLY A C 1
ATOM 868 O O . GLY A 1 117 ? 20.653 -0.458 -28.205 1.00 53.09 117 GLY A O 1
ATOM 869 N N . GLY A 1 118 ? 19.408 -0.708 -26.362 1.00 46.44 118 GLY A N 1
ATOM 870 C CA . GLY A 1 118 ? 18.226 -1.187 -27.084 1.00 46.44 118 GLY A CA 1
ATOM 871 C C . GLY A 1 118 ? 17.026 -1.377 -26.163 1.00 46.44 118 GLY A C 1
ATOM 872 O O . GLY A 1 118 ? 17.194 -1.801 -25.022 1.00 46.44 118 GLY A O 1
ATOM 873 N N . GLU A 1 119 ? 15.823 -1.064 -26.654 1.00 46.50 119 GLU A N 1
ATOM 874 C CA . GLU A 1 119 ? 14.550 -1.444 -26.023 1.00 46.50 119 GLU A CA 1
ATOM 875 C C . GLU A 1 119 ? 14.464 -2.977 -25.957 1.00 46.50 119 GLU A C 1
ATOM 877 O O . GLU A 1 119 ? 13.949 -3.641 -26.853 1.00 46.50 119 GLU A O 1
ATOM 882 N N . GLY A 1 120 ? 15.041 -3.554 -24.910 1.00 50.16 120 GLY A N 1
ATOM 883 C CA . GLY A 1 120 ? 14.946 -4.967 -24.590 1.00 50.16 120 GLY A CA 1
ATOM 884 C C . GLY A 1 120 ? 14.483 -5.101 -23.153 1.00 50.16 120 GLY A C 1
ATOM 885 O O . GLY A 1 120 ? 15.249 -4.822 -22.236 1.00 50.16 120 GLY A O 1
ATOM 886 N N . HIS A 1 121 ? 13.229 -5.506 -22.973 1.00 54.00 121 HIS A N 1
ATOM 887 C CA . HIS A 1 121 ? 12.663 -5.851 -21.674 1.00 54.00 121 HIS A CA 1
ATOM 888 C C . HIS A 1 121 ? 13.038 -7.302 -21.355 1.00 54.00 121 HIS A C 1
ATOM 890 O O . HIS A 1 121 ? 12.710 -8.210 -22.123 1.00 54.00 121 HIS A O 1
ATOM 896 N N . ILE A 1 122 ? 13.767 -7.528 -20.259 1.00 58.47 122 ILE A N 1
ATOM 897 C CA . ILE A 1 122 ? 14.094 -8.879 -19.790 1.00 58.47 122 ILE A CA 1
ATOM 898 C C . ILE A 1 122 ? 13.218 -9.201 -18.582 1.00 58.47 122 ILE A C 1
ATOM 900 O O . ILE A 1 122 ? 13.529 -8.796 -17.465 1.00 58.47 122 ILE A O 1
ATOM 904 N N . ASP A 1 123 ? 12.185 -10.012 -18.800 1.00 55.34 123 ASP A N 1
ATOM 905 C CA . ASP A 1 123 ? 11.445 -10.677 -17.729 1.00 55.34 123 ASP A CA 1
ATOM 906 C C . ASP A 1 123 ? 12.310 -11.807 -17.138 1.00 55.34 123 ASP A C 1
ATOM 908 O O . ASP A 1 123 ? 12.415 -12.904 -17.696 1.00 55.34 123 ASP A O 1
ATOM 912 N N . GLY A 1 124 ? 12.995 -11.553 -16.019 1.00 58.50 124 GLY A N 1
ATOM 913 C CA . GLY A 1 124 ? 13.879 -12.544 -15.398 1.00 58.50 124 GLY A CA 1
ATOM 914 C C . GLY A 1 124 ? 14.286 -12.226 -13.956 1.00 58.50 124 GLY A C 1
ATOM 915 O O . GLY A 1 124 ? 13.948 -11.169 -13.429 1.00 58.50 124 GLY A O 1
ATOM 916 N N . PRO A 1 125 ? 15.008 -13.137 -13.275 1.00 58.59 125 PRO A N 1
ATOM 917 C CA . PRO A 1 125 ? 15.533 -12.865 -11.941 1.00 58.59 125 PRO A CA 1
ATOM 918 C C . PRO A 1 125 ? 16.535 -11.702 -11.994 1.00 58.59 125 PRO A C 1
ATOM 920 O O . PRO A 1 125 ? 17.491 -11.742 -12.771 1.00 58.59 125 PRO A O 1
ATOM 923 N N . CYS A 1 126 ? 16.342 -10.705 -11.123 1.00 60.25 126 CYS A N 1
ATOM 924 C CA . CYS A 1 126 ? 17.170 -9.494 -11.007 1.00 60.25 126 CYS A CA 1
ATOM 925 C C . CYS A 1 126 ? 18.680 -9.766 -10.812 1.00 60.25 126 CYS A C 1
ATOM 927 O O . CYS A 1 126 ? 19.487 -8.855 -10.948 1.00 60.25 126 CYS A O 1
ATOM 929 N N . GLU A 1 127 ? 19.080 -11.003 -10.501 1.00 56.16 127 GLU A N 1
ATOM 930 C CA . GLU A 1 127 ? 20.482 -11.418 -10.369 1.00 56.16 127 GLU A CA 1
ATOM 931 C C . GLU A 1 127 ? 21.227 -11.548 -11.710 1.00 56.16 127 GLU A C 1
ATOM 933 O O . GLU A 1 127 ? 22.454 -11.525 -11.710 1.00 56.16 127 GLU A O 1
ATOM 938 N N . ARG A 1 128 ? 20.535 -11.679 -12.856 1.00 49.50 128 ARG A N 1
ATOM 939 C CA . ARG A 1 128 ? 21.196 -11.869 -14.169 1.00 49.50 128 ARG A CA 1
ATOM 940 C C . ARG A 1 128 ? 21.457 -10.589 -14.959 1.00 49.50 128 ARG A C 1
ATOM 942 O O . ARG A 1 128 ? 22.072 -10.658 -16.016 1.00 49.50 128 ARG A O 1
ATOM 949 N N . ALA A 1 129 ? 20.994 -9.441 -14.483 1.00 50.28 129 ALA A N 1
ATOM 950 C CA . ALA A 1 129 ? 21.115 -8.173 -15.196 1.00 50.28 129 ALA A CA 1
ATOM 951 C C . ALA A 1 129 ? 22.338 -7.365 -14.730 1.00 50.28 129 ALA A C 1
ATOM 953 O O . ALA A 1 129 ? 22.256 -6.173 -14.434 1.00 50.28 129 ALA A O 1
ATOM 954 N N . ILE A 1 130 ? 23.469 -8.058 -14.623 1.00 46.91 130 ILE A N 1
ATOM 955 C CA . ILE A 1 130 ? 24.786 -7.463 -14.419 1.00 46.91 130 ILE A CA 1
ATOM 956 C C . ILE A 1 130 ? 25.499 -7.600 -15.773 1.00 46.91 130 ILE A C 1
ATOM 958 O O . ILE A 1 130 ? 25.691 -8.741 -16.199 1.00 46.91 130 ILE A O 1
ATOM 962 N N . PRO A 1 131 ? 25.808 -6.503 -16.488 1.00 49.38 131 PRO A N 1
ATOM 963 C CA . PRO A 1 131 ? 26.707 -6.567 -17.638 1.00 49.38 131 PRO A CA 1
ATOM 964 C C . PRO A 1 131 ? 28.124 -6.987 -17.224 1.00 49.38 131 PRO A C 1
ATOM 966 O O . PRO A 1 131 ? 28.555 -6.618 -16.106 1.00 49.38 131 PRO A O 1
#

Secondary structure (DSSP, 8-state):
---GGGGSSS-------HHHHHHHHHHHHHHHHHHHHHHHHHHHHSEEEEESSTTSEEEEEEEE-SS-EEEEEEEEEEEEE-TTSSEEEEEEEEEEEEEE-SSPPPPEEEEEEB-TTS--B--S-GGG---

Sequence (131 aa):
MTDPSAQSEVRQRAGISPFAGCLISLLIGAAGVACLGVVLQLTLRGDIYLGRGSPNETRVWLIREYSNQGLGLSTSRVATRDGGGHPACVESRIRFILWRSDGSAQAITYCDCSLTGGEGHIDGPCERAIP

Radius of gyration: 25.27 Å; Cα contacts (8 Å, |Δi|>4): 184; chains: 1; bounding box: 45×32×89 Å

Nearest PDB structures (foldseek):
  3e8j-assembly1_B  TM=3.699E-01  e=5.275E+00  Leishmania naiffi